Protein AF-A0A6C0Q3Y5-F1 (afdb_monomer_lite)

Radius of gyration: 13.02 Å; chains: 1; bounding box: 35×22×33 Å

Sequence (95 aa):
MVHAHSVFSHSPLPVIDECLAHVGRVLAPGGWFDFTFDRTEGKEHQVLREDFYYRTETLISLAGQHGLTARFMPDWEELPHGQSKIRVTHGGSGL

Secondary structure (DSSP, 8-state):
-EEESSTGGGS-HHHHHHHHHHHTTTPPTT-EEEEEEEE-SSS-EEETTTEEEE-HHHHHHHHHHTTEEEEE-HHHHTSTTSSEEEEEEE-----

Foldseek 3Di:
DAEAECVAQFDDPVVLLVCLLPVQVVADVVGKYKYWHAEDPDDWDADPNGGTYDHPVVSQVSSVVNQKGKDWDVVVVVDPPNTTMMMIDHHPPDD

Structure (mmCIF, N/CA/C/O backbone):
data_AF-A0A6C0Q3Y5-F1
#
_entry.id   AF-A0A6C0Q3Y5-F1
#
loop_
_atom_site.group_PDB
_atom_site.id
_atom_site.type_symbol
_atom_site.label_atom_id
_atom_site.label_alt_id
_atom_site.label_comp_id
_atom_site.label_asym_id
_atom_site.label_entity_id
_atom_site.label_seq_id
_atom_site.pdbx_PDB_ins_code
_atom_site.Cartn_x
_atom_site.Cartn_y
_atom_site.Cartn_z
_atom_site.occupancy
_atom_site.B_iso_or_equiv
_atom_site.auth_seq_id
_atom_site.auth_comp_id
_atom_site.auth_asym_id
_atom_site.auth_atom_id
_atom_site.pdbx_PDB_model_num
ATOM 1 N N . MET A 1 1 ? -3.001 -7.786 14.833 1.00 73.31 1 MET A N 1
ATOM 2 C CA . MET A 1 1 ? -2.063 -7.239 13.835 1.00 73.31 1 MET A CA 1
ATOM 3 C C . MET A 1 1 ? -2.040 -8.191 12.657 1.00 73.31 1 MET A C 1
ATOM 5 O O . MET A 1 1 ? -1.866 -9.382 12.887 1.00 73.31 1 MET A O 1
ATOM 9 N N . VAL A 1 2 ? -2.280 -7.687 11.446 1.00 79.06 2 VAL A N 1
ATOM 10 C CA . VAL A 1 2 ? -2.208 -8.470 10.199 1.00 79.06 2 VAL A CA 1
ATOM 11 C C . VAL A 1 2 ? -1.068 -7.909 9.353 1.00 79.06 2 VAL A C 1
ATOM 13 O O . VAL A 1 2 ? -0.909 -6.689 9.274 1.00 79.06 2 VAL A O 1
ATOM 16 N N . HIS A 1 3 ? -0.276 -8.789 8.743 1.00 88.12 3 HIS A N 1
ATOM 17 C CA . HIS A 1 3 ? 0.869 -8.410 7.923 1.00 88.12 3 HIS A CA 1
ATOM 18 C C . HIS A 1 3 ? 0.845 -9.107 6.570 1.00 88.12 3 HIS A C 1
ATOM 20 O O . HIS A 1 3 ? 0.775 -10.332 6.513 1.00 88.12 3 HIS A O 1
ATOM 26 N N . ALA A 1 4 ? 0.977 -8.321 5.505 1.00 87.88 4 ALA A N 1
ATOM 27 C CA . ALA A 1 4 ? 1.267 -8.809 4.163 1.00 87.88 4 ALA A CA 1
ATOM 28 C C . ALA A 1 4 ? 2.665 -8.326 3.750 1.00 87.88 4 ALA A C 1
ATOM 30 O O . ALA A 1 4 ? 2.838 -7.212 3.260 1.00 87.88 4 ALA A O 1
ATOM 31 N N . HIS A 1 5 ? 3.681 -9.149 4.008 1.00 91.81 5 HIS A N 1
ATOM 32 C CA . HIS A 1 5 ? 5.065 -8.846 3.640 1.00 91.81 5 HIS A CA 1
ATOM 33 C C . HIS A 1 5 ? 5.350 -9.363 2.227 1.00 91.81 5 HIS A C 1
ATOM 35 O O . HIS A 1 5 ? 5.116 -10.538 1.951 1.00 91.81 5 HIS A O 1
ATOM 41 N N . SER A 1 6 ? 5.794 -8.474 1.340 1.00 90.44 6 SER A N 1
ATOM 42 C CA . SER A 1 6 ? 6.130 -8.698 -0.079 1.00 90.44 6 SER A CA 1
ATOM 43 C C . SER A 1 6 ? 4.989 -9.183 -0.979 1.00 90.44 6 SER A C 1
ATOM 45 O O . SER A 1 6 ? 5.145 -9.216 -2.192 1.00 90.44 6 SER A O 1
ATOM 47 N N . VAL A 1 7 ? 3.811 -9.492 -0.431 1.00 94.50 7 VAL A N 1
ATOM 48 C CA . VAL A 1 7 ? 2.652 -9.946 -1.216 1.00 94.50 7 VAL A CA 1
ATOM 49 C C . VAL A 1 7 ? 2.211 -8.887 -2.230 1.00 94.50 7 VAL A C 1
ATOM 51 O O . VAL A 1 7 ? 1.944 -9.216 -3.383 1.00 94.50 7 VAL A O 1
ATOM 54 N N . PHE A 1 8 ? 2.141 -7.612 -1.832 1.00 96.94 8 PHE A N 1
ATOM 55 C CA . PHE A 1 8 ? 1.615 -6.555 -2.706 1.00 96.94 8 PHE A CA 1
ATOM 56 C C . PHE A 1 8 ? 2.629 -6.035 -3.725 1.00 96.94 8 PHE A C 1
ATOM 58 O O . PHE A 1 8 ? 2.214 -5.501 -4.746 1.00 96.94 8 PHE A O 1
ATOM 65 N N . SER A 1 9 ? 3.924 -6.287 -3.524 1.00 95.88 9 SER A N 1
ATOM 66 C CA . SER A 1 9 ? 4.926 -6.123 -4.586 1.00 95.88 9 SER A CA 1
ATOM 67 C C . SER A 1 9 ? 4.722 -7.108 -5.737 1.00 95.88 9 SER A C 1
ATOM 69 O O . SER A 1 9 ? 5.162 -6.832 -6.843 1.00 95.88 9 SER A O 1
ATOM 71 N N . HIS A 1 10 ? 3.999 -8.211 -5.509 1.00 96.88 10 HIS A N 1
ATOM 72 C CA . HIS A 1 10 ? 3.683 -9.215 -6.528 1.00 96.88 10 HIS A CA 1
ATOM 73 C C . HIS A 1 10 ? 2.188 -9.322 -6.851 1.00 96.88 10 HIS A C 1
ATOM 75 O O . HIS A 1 10 ? 1.731 -10.310 -7.428 1.00 96.88 10 HIS A O 1
ATOM 81 N N . SER A 1 11 ? 1.398 -8.320 -6.460 1.00 97.25 11 S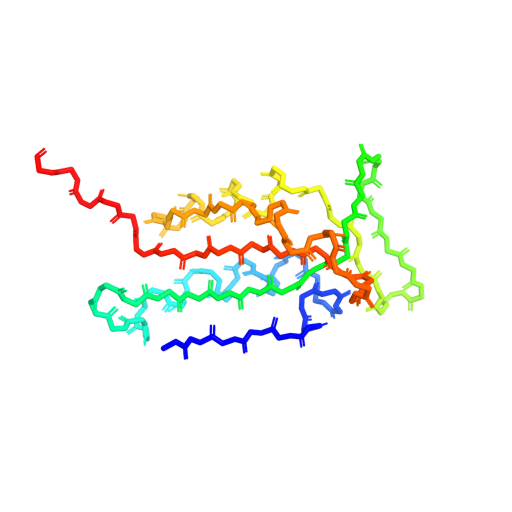ER A N 1
ATOM 82 C CA . SER A 1 11 ? -0.046 -8.308 -6.694 1.00 97.25 11 SER A CA 1
ATOM 83 C C . SER A 1 11 ? -0.429 -7.154 -7.615 1.00 97.25 11 SER A C 1
ATOM 85 O O . SER A 1 11 ? -0.060 -6.017 -7.328 1.00 97.25 11 SER A O 1
ATOM 87 N N . PRO A 1 12 ? -1.218 -7.391 -8.677 1.00 96.75 12 PRO A N 1
ATOM 88 C CA . PRO A 1 12 ? -1.748 -6.304 -9.483 1.00 96.75 12 PRO A CA 1
ATOM 89 C C . PRO A 1 12 ? -2.801 -5.508 -8.697 1.00 96.75 12 PRO A C 1
ATOM 91 O O . PRO A 1 12 ? -3.451 -6.025 -7.784 1.00 96.75 12 PRO A O 1
ATOM 94 N N . LEU A 1 13 ? -3.037 -4.261 -9.115 1.00 96.44 13 LEU A N 1
ATOM 95 C CA . LEU A 1 13 ? -3.912 -3.316 -8.412 1.00 96.44 13 LEU A CA 1
ATOM 96 C C . LEU A 1 13 ? -5.319 -3.870 -8.097 1.00 96.44 13 LEU A C 1
ATOM 98 O O . LEU A 1 13 ? -5.764 -3.663 -6.974 1.00 96.44 13 LEU A O 1
ATOM 102 N N . PRO A 1 14 ? -6.003 -4.621 -8.992 1.00 97.38 14 PRO A N 1
ATOM 103 C CA . PRO A 1 14 ? -7.316 -5.195 -8.679 1.00 97.38 14 PRO A CA 1
ATOM 104 C C . PRO A 1 14 ? -7.312 -6.195 -7.512 1.00 97.38 14 PRO A C 1
ATOM 106 O O . PRO A 1 14 ? -8.295 -6.294 -6.790 1.00 97.38 14 PRO A O 1
ATOM 109 N N . VAL A 1 15 ? -6.209 -6.921 -7.300 1.00 97.75 15 VAL A N 1
ATOM 110 C CA . VAL A 1 15 ? -6.076 -7.861 -6.171 1.00 97.75 15 VAL A CA 1
ATOM 111 C C . VAL A 1 15 ? -5.861 -7.097 -4.864 1.00 97.75 15 VAL A C 1
ATOM 113 O O . VAL A 1 15 ? -6.431 -7.447 -3.831 1.00 97.75 15 VAL A O 1
ATOM 116 N N . ILE A 1 16 ? -5.062 -6.026 -4.910 1.00 98.31 16 ILE A N 1
ATOM 117 C CA . ILE A 1 16 ? -4.870 -5.128 -3.764 1.00 98.31 16 ILE A CA 1
ATOM 118 C C . ILE A 1 16 ? -6.206 -4.468 -3.394 1.00 98.31 16 ILE A C 1
ATOM 120 O O . ILE A 1 16 ? -6.562 -4.425 -2.218 1.00 98.31 16 ILE A O 1
ATOM 124 N N . ASP A 1 17 ? -6.959 -4.009 -4.394 1.00 98.50 17 ASP A N 1
ATOM 125 C CA . ASP A 1 17 ? -8.282 -3.402 -4.237 1.00 98.50 17 ASP A CA 1
ATOM 126 C C . ASP A 1 17 ? -9.270 -4.346 -3.539 1.00 98.50 17 ASP A C 1
ATOM 128 O O . ASP A 1 17 ? -9.836 -3.999 -2.502 1.00 98.50 17 ASP A O 1
ATOM 132 N N . GLU A 1 18 ? -9.402 -5.583 -4.031 1.00 98.38 18 GLU A N 1
ATOM 133 C CA . GLU A 1 18 ? -10.257 -6.608 -3.422 1.00 98.38 18 GLU A CA 1
ATOM 134 C C . GLU A 1 18 ? -9.849 -6.909 -1.970 1.00 98.38 18 GLU A C 1
ATOM 136 O O . GLU A 1 18 ? -10.698 -7.052 -1.084 1.00 98.38 18 GLU A O 1
ATOM 141 N N . CYS A 1 19 ? -8.544 -6.962 -1.690 1.00 98.06 19 CYS A N 1
ATOM 142 C CA . CYS A 1 19 ? -8.055 -7.154 -0.330 1.00 98.06 19 CYS A CA 1
ATOM 143 C C . CYS A 1 19 ? -8.468 -5.990 0.587 1.00 98.06 19 CYS A C 1
ATOM 145 O O . CYS A 1 19 ? -9.008 -6.218 1.675 1.00 98.06 19 CYS A O 1
ATOM 147 N N . LEU A 1 20 ? -8.263 -4.744 0.150 1.00 98.00 20 LEU A N 1
ATOM 148 C CA . LEU A 1 20 ? -8.618 -3.548 0.918 1.00 98.00 20 LEU A CA 1
ATOM 149 C C . LEU A 1 20 ? -10.135 -3.428 1.122 1.00 98.00 20 LEU A C 1
ATOM 151 O O . LEU A 1 20 ? -10.565 -3.096 2.226 1.00 98.00 20 LEU A O 1
ATOM 155 N N . ALA A 1 21 ? -10.949 -3.827 0.143 1.00 97.62 21 ALA A N 1
ATOM 156 C CA . ALA A 1 21 ? -12.408 -3.902 0.267 1.00 97.62 21 ALA A CA 1
ATOM 157 C C . ALA A 1 21 ? -12.884 -4.852 1.384 1.00 97.62 21 ALA A C 1
ATOM 159 O O . ALA A 1 21 ? -14.052 -4.848 1.789 1.00 97.62 21 ALA A O 1
ATOM 160 N N . HIS A 1 22 ? -12.007 -5.729 1.875 1.00 97.00 22 HIS A N 1
ATOM 161 C CA . HIS A 1 22 ? -12.381 -6.835 2.746 1.00 97.00 22 HIS A CA 1
ATOM 162 C C . HIS A 1 22 ? -11.626 -6.888 4.070 1.00 97.00 22 HIS A C 1
ATOM 164 O O . HIS A 1 22 ? -12.187 -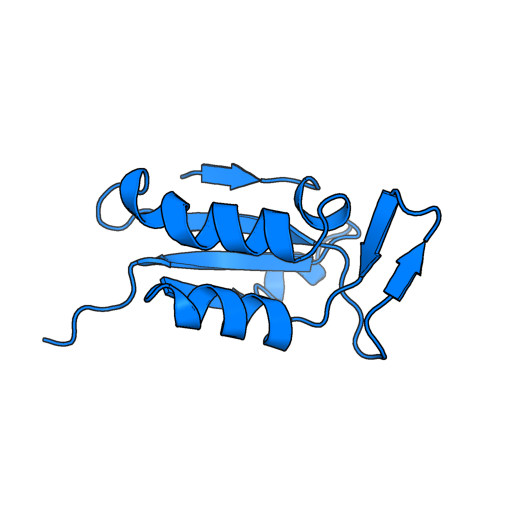7.380 5.053 1.00 97.00 22 HIS A O 1
ATOM 170 N N . VAL A 1 23 ? -10.413 -6.339 4.139 1.00 96.06 23 VAL A N 1
ATOM 171 C CA . VAL A 1 23 ? -9.551 -6.428 5.325 1.00 96.06 23 VAL A CA 1
ATOM 172 C C . VAL A 1 23 ? -10.184 -5.804 6.572 1.00 96.06 23 VAL A C 1
ATOM 174 O O . VAL A 1 23 ? -10.016 -6.322 7.675 1.00 96.06 23 VAL A O 1
ATOM 177 N N . GLY A 1 24 ? -11.003 -4.759 6.415 1.00 93.38 24 GLY A N 1
ATOM 178 C CA . GLY A 1 24 ? -11.700 -4.117 7.534 1.00 93.38 24 GLY A CA 1
ATOM 179 C C . GLY A 1 24 ? -12.584 -5.071 8.351 1.00 93.38 24 GLY A C 1
ATOM 180 O O . GLY A 1 24 ? -12.738 -4.871 9.554 1.00 93.38 24 GLY A O 1
ATOM 181 N N . ARG A 1 25 ? -13.102 -6.146 7.735 1.00 94.62 25 ARG A N 1
ATOM 182 C CA . ARG A 1 25 ? -13.948 -7.160 8.395 1.00 94.62 25 ARG A CA 1
ATOM 183 C C . ARG A 1 25 ? -13.179 -8.058 9.363 1.00 94.62 25 ARG A C 1
ATOM 185 O O . ARG A 1 25 ? -13.782 -8.620 10.271 1.00 94.62 25 ARG A O 1
ATOM 192 N N . VAL A 1 26 ? -11.874 -8.224 9.147 1.00 93.44 26 VAL A N 1
ATOM 193 C CA . VAL A 1 26 ? -11.014 -9.108 9.955 1.00 93.44 26 VAL A CA 1
ATOM 194 C C . VAL A 1 26 ? -10.113 -8.336 10.919 1.00 93.44 26 VAL A C 1
ATOM 196 O O . VAL A 1 26 ? -9.464 -8.935 11.776 1.00 93.44 26 VAL A O 1
ATOM 199 N N . LEU A 1 27 ? -10.068 -7.006 10.809 1.00 93.81 27 LEU A N 1
ATOM 200 C CA . LEU A 1 27 ? -9.377 -6.163 11.772 1.00 93.81 27 LEU A CA 1
ATOM 201 C C . LEU A 1 27 ? -10.175 -6.085 13.078 1.00 93.81 27 LEU A C 1
ATOM 203 O O . LEU A 1 27 ? -11.332 -5.670 13.099 1.00 93.81 27 LEU A O 1
ATOM 207 N N . ALA A 1 28 ? -9.528 -6.444 14.187 1.00 92.75 28 ALA A N 1
ATOM 208 C CA . ALA A 1 28 ? -10.050 -6.176 15.524 1.00 92.75 28 ALA A CA 1
ATOM 209 C C . ALA A 1 28 ? -10.180 -4.655 15.769 1.00 92.75 28 ALA A C 1
ATOM 211 O O . ALA A 1 28 ? -9.438 -3.884 15.152 1.00 92.75 28 ALA A O 1
ATOM 212 N N . PRO A 1 29 ? -11.051 -4.205 16.693 1.00 91.81 29 PRO A N 1
ATOM 213 C CA . PRO A 1 29 ? -11.102 -2.803 17.109 1.00 91.81 29 PRO A CA 1
ATOM 214 C C . PRO A 1 29 ? -9.724 -2.287 17.549 1.00 91.81 29 PRO A C 1
ATOM 216 O O . PRO A 1 29 ? -9.039 -2.935 18.339 1.00 91.81 29 PRO A O 1
ATOM 219 N N . GLY A 1 30 ? -9.297 -1.143 17.006 1.00 91.00 30 GLY A N 1
ATOM 220 C CA . GLY A 1 30 ? -7.957 -0.580 17.242 1.00 91.00 30 GLY A CA 1
ATOM 221 C C . GLY A 1 30 ? -6.808 -1.353 16.576 1.00 91.00 30 GLY A C 1
ATOM 222 O O . GLY A 1 30 ? -5.641 -1.000 16.741 1.00 91.00 30 GLY A O 1
ATOM 223 N N . GLY A 1 31 ? -7.118 -2.409 15.823 1.00 95.00 31 GLY A N 1
ATOM 224 C CA . GLY A 1 31 ? -6.157 -3.168 15.041 1.00 95.00 31 GLY A CA 1
ATOM 225 C C . GLY A 1 31 ? -5.710 -2.425 13.784 1.00 95.00 31 GLY A C 1
ATOM 226 O O . GLY A 1 31 ? -6.364 -1.505 13.296 1.00 95.00 31 GLY A O 1
ATOM 227 N N . TRP A 1 32 ? -4.585 -2.873 13.235 1.00 97.19 32 TRP A N 1
ATOM 228 C CA . TRP A 1 32 ? -4.047 -2.379 11.975 1.00 97.19 32 TRP A CA 1
ATOM 229 C C . TRP A 1 32 ? -3.602 -3.527 11.068 1.00 97.19 32 TRP A C 1
ATOM 231 O O . TRP A 1 32 ? -3.284 -4.637 11.527 1.00 97.19 32 TRP A O 1
ATOM 241 N N . PHE A 1 33 ? -3.571 -3.215 9.778 1.00 97.88 33 PHE A N 1
ATOM 242 C CA . PHE A 1 33 ? -3.034 -4.026 8.701 1.00 97.88 33 PHE A CA 1
ATOM 243 C C . PHE A 1 33 ? -1.831 -3.300 8.103 1.00 97.88 33 PHE A C 1
ATOM 245 O O . PHE A 1 33 ? -1.985 -2.198 7.585 1.00 97.88 33 PHE A O 1
ATOM 252 N N . ASP A 1 34 ? -0.644 -3.899 8.178 1.00 97.81 34 ASP A N 1
ATOM 253 C CA . ASP A 1 34 ? 0.517 -3.377 7.451 1.00 97.81 34 ASP A CA 1
ATOM 254 C C . ASP A 1 34 ? 0.774 -4.229 6.217 1.00 97.81 34 ASP A C 1
ATOM 256 O O . ASP A 1 34 ? 0.764 -5.463 6.293 1.00 97.81 34 ASP A O 1
ATOM 260 N N . PHE A 1 35 ? 1.123 -3.574 5.119 1.00 98.25 35 PHE A N 1
ATOM 261 C CA . PHE A 1 35 ? 1.664 -4.248 3.949 1.00 98.25 35 PHE A CA 1
ATOM 262 C C . PHE A 1 35 ? 2.914 -3.537 3.443 1.00 98.25 35 PHE A C 1
ATOM 264 O O . PHE A 1 35 ? 3.051 -2.315 3.583 1.00 98.25 35 PHE A O 1
ATOM 271 N N . THR A 1 36 ? 3.837 -4.317 2.880 1.00 98.06 36 THR A N 1
ATOM 272 C CA . THR A 1 36 ? 4.962 -3.772 2.116 1.00 98.06 36 THR A CA 1
ATOM 273 C C . THR A 1 36 ? 4.663 -3.798 0.625 1.00 98.06 36 THR A C 1
ATOM 275 O O . THR A 1 36 ? 3.852 -4.600 0.158 1.00 98.06 36 THR A O 1
ATOM 278 N N . PHE A 1 37 ? 5.284 -2.881 -0.104 1.00 98.19 37 PHE A N 1
ATOM 279 C CA . PHE A 1 37 ? 5.138 -2.736 -1.546 1.00 98.19 37 PHE A CA 1
ATOM 280 C C . PHE A 1 37 ? 6.427 -2.163 -2.137 1.00 98.19 37 PHE A C 1
ATOM 282 O O . PHE A 1 37 ? 7.192 -1.486 -1.437 1.00 98.19 37 PHE A O 1
ATOM 289 N N . ASP A 1 38 ? 6.642 -2.396 -3.427 1.00 97.50 38 ASP A N 1
ATOM 290 C CA . ASP A 1 38 ? 7.737 -1.768 -4.150 1.00 97.50 38 ASP A CA 1
ATOM 291 C C . ASP A 1 38 ? 7.280 -0.376 -4.584 1.00 97.50 38 ASP A C 1
ATOM 293 O O . ASP A 1 38 ? 6.288 -0.201 -5.300 1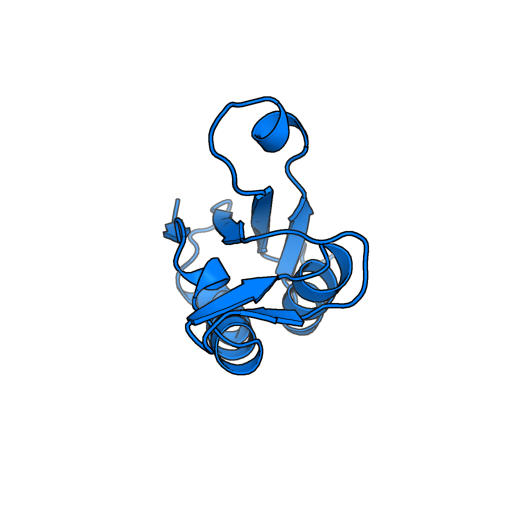.00 97.50 38 ASP A O 1
ATOM 297 N N . ARG A 1 39 ? 7.972 0.648 -4.086 1.00 97.56 39 ARG A N 1
ATOM 298 C CA . ARG A 1 39 ? 7.602 2.041 -4.325 1.00 97.56 39 ARG A CA 1
ATOM 299 C C . ARG A 1 39 ? 8.305 2.589 -5.553 1.00 97.56 39 ARG A C 1
ATOM 301 O O . ARG A 1 39 ? 9.480 2.331 -5.802 1.00 97.56 39 ARG A O 1
ATOM 308 N N . THR A 1 40 ? 7.593 3.435 -6.281 1.00 97.50 40 THR A N 1
ATOM 309 C CA . THR A 1 40 ? 8.187 4.351 -7.250 1.00 97.50 40 THR A CA 1
ATOM 310 C C . THR A 1 40 ? 7.661 5.762 -7.030 1.00 97.50 40 THR A C 1
ATOM 312 O O . THR A 1 40 ? 6.504 5.959 -6.671 1.00 97.50 40 THR A O 1
ATOM 315 N N . GLU A 1 41 ? 8.516 6.756 -7.254 1.00 96.62 41 GLU A N 1
ATOM 316 C CA . GLU A 1 41 ? 8.114 8.169 -7.334 1.00 96.62 41 GLU A CA 1
ATOM 317 C C . GLU A 1 41 ? 7.783 8.587 -8.775 1.00 96.62 41 GLU A C 1
ATOM 319 O O . GLU A 1 41 ? 7.242 9.665 -9.015 1.00 96.62 41 GLU A O 1
ATOM 324 N N . GLY A 1 42 ? 8.108 7.726 -9.744 1.00 96.69 42 GLY A N 1
ATOM 325 C CA . GLY A 1 42 ? 7.848 7.935 -11.160 1.00 96.69 42 GLY A CA 1
ATOM 326 C C . GLY A 1 42 ? 6.524 7.326 -11.615 1.00 96.69 42 GLY A C 1
ATOM 327 O O . GLY A 1 42 ? 5.560 7.185 -10.862 1.00 96.69 42 GLY A O 1
ATOM 328 N N . LYS A 1 43 ? 6.473 6.957 -12.898 1.00 97.69 43 LYS A N 1
ATOM 329 C CA . LYS A 1 43 ? 5.327 6.242 -13.459 1.00 97.69 43 LYS A CA 1
ATOM 330 C C . LYS A 1 43 ? 5.268 4.826 -12.881 1.00 97.69 43 LYS A C 1
ATOM 332 O O . LYS A 1 43 ? 6.261 4.100 -12.912 1.00 97.69 43 LYS A O 1
ATOM 337 N N . GLU A 1 44 ? 4.086 4.432 -12.426 1.00 98.12 44 GLU A N 1
ATOM 338 C CA . GLU A 1 44 ? 3.807 3.058 -12.006 1.00 98.12 44 GLU A CA 1
ATOM 339 C C . GLU A 1 44 ? 4.059 2.087 -13.159 1.00 98.12 44 GLU A C 1
ATOM 341 O O . GLU A 1 44 ? 3.729 2.361 -14.320 1.00 98.12 44 GLU A O 1
ATOM 346 N N . HIS A 1 45 ? 4.695 0.967 -12.845 1.00 97.38 45 HIS A N 1
ATOM 347 C CA . HIS A 1 45 ? 5.148 0.005 -13.838 1.00 97.38 45 HIS A CA 1
ATOM 348 C C . HIS A 1 45 ? 5.216 -1.395 -13.241 1.00 97.38 45 HIS A C 1
ATOM 350 O O . HIS A 1 45 ? 5.082 -1.586 -12.035 1.00 97.38 45 HIS A O 1
ATOM 356 N N . GLN A 1 46 ? 5.420 -2.374 -14.116 1.00 96.31 46 GLN A N 1
ATOM 357 C CA . GLN A 1 46 ? 5.630 -3.759 -13.730 1.00 96.31 46 GLN A CA 1
ATOM 358 C C . GLN A 1 46 ? 6.859 -4.320 -14.444 1.00 96.31 46 GLN A C 1
ATOM 360 O O . GLN A 1 46 ? 7.139 -3.945 -15.589 1.00 96.31 46 GLN A O 1
ATOM 365 N N . VAL A 1 47 ? 7.552 -5.248 -13.795 1.00 95.06 47 VAL A N 1
ATOM 366 C CA . VAL A 1 47 ? 8.709 -5.966 -14.335 1.00 95.06 47 VAL A CA 1
ATOM 367 C C . VAL A 1 47 ? 8.363 -7.453 -14.357 1.00 95.06 47 VAL A C 1
ATOM 369 O O . VAL A 1 47 ? 7.742 -7.977 -13.438 1.00 95.06 47 VAL A O 1
ATOM 372 N N . LEU A 1 48 ? 8.657 -8.123 -15.476 1.00 90.69 48 LEU A N 1
ATOM 373 C CA . LEU A 1 48 ? 8.423 -9.563 -15.684 1.00 90.69 48 LEU A CA 1
ATOM 374 C C . LEU A 1 48 ? 6.983 -10.065 -15.441 1.00 90.69 48 LEU A C 1
ATOM 376 O O . LEU A 1 48 ? 6.754 -11.265 -15.475 1.00 90.69 48 LEU A O 1
ATOM 380 N N . ARG A 1 49 ? 5.998 -9.160 -15.310 1.00 84.00 49 ARG A N 1
ATOM 381 C CA . ARG A 1 49 ? 4.603 -9.454 -14.904 1.00 84.00 49 ARG A CA 1
ATOM 382 C C . ARG A 1 49 ? 4.474 -10.026 -13.487 1.00 84.00 49 ARG A C 1
ATOM 384 O O . ARG A 1 49 ? 3.401 -10.512 -13.140 1.00 84.00 49 ARG A O 1
ATOM 391 N N . GLU A 1 50 ? 5.542 -9.957 -12.707 1.00 87.44 50 GLU A N 1
ATOM 392 C CA . GLU A 1 50 ? 5.631 -10.539 -11.370 1.00 87.44 50 GLU A CA 1
ATOM 393 C C . GLU A 1 50 ? 5.918 -9.467 -10.321 1.00 87.44 50 GLU A C 1
ATOM 395 O O . GLU A 1 50 ? 5.407 -9.588 -9.218 1.00 87.44 50 GLU A O 1
ATOM 400 N N . ASP A 1 51 ? 6.635 -8.395 -10.673 1.00 94.88 51 ASP A N 1
ATOM 401 C CA . ASP A 1 51 ? 6.940 -7.283 -9.766 1.00 94.88 51 ASP A CA 1
ATOM 402 C C . ASP A 1 51 ? 6.159 -6.033 -10.167 1.00 94.88 51 ASP A C 1
ATOM 404 O O . ASP A 1 51 ? 6.165 -5.637 -11.338 1.00 94.88 51 ASP A O 1
ATOM 408 N N . PHE A 1 52 ? 5.510 -5.389 -9.202 1.00 98.06 52 PHE A N 1
ATOM 409 C CA . PHE A 1 52 ? 4.670 -4.212 -9.393 1.00 98.06 52 PHE A CA 1
ATOM 410 C C . PHE A 1 52 ? 5.166 -3.049 -8.539 1.00 98.06 52 PHE A C 1
ATOM 412 O O . PHE A 1 52 ? 5.273 -3.155 -7.320 1.00 98.06 52 PHE A O 1
ATOM 419 N N . TYR A 1 53 ? 5.394 -1.909 -9.192 1.00 98.19 53 TYR A N 1
ATOM 420 C CA . TYR A 1 53 ? 5.887 -0.690 -8.563 1.00 98.19 53 TYR A CA 1
ATOM 421 C C . TYR A 1 53 ? 4.789 0.366 -8.532 1.00 98.19 53 TYR A C 1
ATOM 423 O O . TYR A 1 53 ? 4.334 0.838 -9.582 1.00 98.19 53 TYR A O 1
ATOM 431 N N . TYR A 1 54 ? 4.401 0.771 -7.325 1.00 98.44 54 TYR A N 1
ATOM 432 C CA . TYR A 1 54 ? 3.297 1.699 -7.093 1.00 98.44 54 TYR A CA 1
ATOM 433 C C . TYR A 1 54 ? 3.762 3.022 -6.507 1.00 98.44 54 TYR A C 1
ATOM 435 O O . TYR A 1 54 ? 4.734 3.095 -5.749 1.00 98.44 54 TYR A O 1
ATOM 443 N N . ARG A 1 55 ? 3.012 4.082 -6.808 1.00 98.56 55 ARG A N 1
ATOM 444 C CA . ARG A 1 55 ? 3.109 5.322 -6.047 1.00 98.56 55 ARG A CA 1
ATOM 445 C C . ARG A 1 55 ? 2.356 5.158 -4.736 1.00 98.56 55 ARG A C 1
ATOM 447 O O . ARG A 1 55 ? 1.267 4.582 -4.691 1.00 98.56 55 ARG A O 1
ATOM 454 N N . THR A 1 56 ? 2.912 5.719 -3.671 1.00 98.50 56 THR A N 1
ATOM 455 C CA . THR A 1 56 ? 2.311 5.678 -2.335 1.00 98.50 56 THR A CA 1
ATOM 456 C C . THR A 1 56 ? 0.883 6.231 -2.341 1.00 98.50 56 THR A C 1
ATOM 458 O O . THR A 1 56 ? -0.018 5.651 -1.736 1.00 98.50 56 THR A O 1
ATOM 461 N N . GLU A 1 57 ? 0.657 7.333 -3.056 1.00 98.50 57 GLU A N 1
ATOM 462 C CA . GLU A 1 57 ? -0.624 8.040 -3.105 1.00 98.50 57 GLU A CA 1
ATOM 463 C C . GLU A 1 57 ? -1.717 7.187 -3.747 1.00 98.50 57 GLU A C 1
ATOM 465 O O . GLU A 1 57 ? -2.873 7.265 -3.332 1.00 98.50 57 GLU A O 1
ATOM 470 N N . THR A 1 58 ? -1.360 6.352 -4.728 1.00 98.56 58 THR A N 1
ATOM 471 C CA . THR A 1 58 ? -2.298 5.438 -5.387 1.00 98.56 58 THR A CA 1
ATOM 472 C C . THR A 1 58 ? -2.861 4.449 -4.374 1.00 98.56 58 THR A C 1
ATOM 474 O O . THR A 1 58 ? -4.078 4.331 -4.238 1.00 98.56 58 THR A O 1
ATOM 477 N N . LEU A 1 59 ? -1.990 3.791 -3.605 1.00 98.62 59 LEU A N 1
ATOM 478 C CA . LEU A 1 59 ? -2.403 2.774 -2.636 1.00 98.62 59 LEU A CA 1
ATOM 479 C C . LEU A 1 59 ? -3.127 3.380 -1.425 1.00 98.62 59 LEU A C 1
ATOM 481 O O . LEU A 1 59 ? -4.083 2.790 -0.921 1.00 98.62 59 LEU A O 1
ATOM 485 N N . ILE A 1 60 ? -2.731 4.580 -0.984 1.00 98.56 60 ILE A N 1
ATOM 486 C CA . ILE A 1 60 ? -3.461 5.321 0.057 1.00 98.56 60 ILE A CA 1
ATOM 487 C C . ILE A 1 60 ? -4.865 5.701 -0.427 1.00 98.56 60 ILE A C 1
ATOM 489 O O . ILE A 1 60 ? -5.836 5.504 0.303 1.00 98.56 60 ILE A O 1
ATOM 493 N N . SER A 1 61 ? -4.987 6.218 -1.654 1.00 98.31 61 SER A N 1
ATOM 494 C CA . SER A 1 61 ? -6.285 6.608 -2.221 1.00 98.31 61 SER A CA 1
ATOM 495 C C . SER A 1 61 ? -7.210 5.403 -2.368 1.00 98.31 61 SER A C 1
ATOM 497 O O . SER A 1 61 ? -8.386 5.496 -2.023 1.00 98.31 61 SER A O 1
ATOM 499 N N . LEU A 1 62 ? -6.669 4.264 -2.811 1.00 98.19 62 LEU A N 1
ATOM 500 C CA . LEU A 1 62 ? -7.401 3.006 -2.945 1.00 98.19 62 LEU A CA 1
ATOM 501 C C . LEU A 1 62 ? -7.955 2.526 -1.596 1.00 98.19 62 LEU A C 1
ATOM 503 O O . LEU A 1 62 ? -9.131 2.203 -1.485 1.00 98.19 62 LEU A O 1
ATOM 507 N N . ALA A 1 63 ? -7.147 2.563 -0.531 1.00 98.19 63 ALA A N 1
ATOM 508 C CA . ALA A 1 63 ? -7.626 2.246 0.816 1.00 98.19 63 ALA A CA 1
ATOM 509 C C . ALA A 1 63 ? -8.738 3.210 1.274 1.00 98.19 63 ALA A C 1
ATOM 511 O O . ALA A 1 63 ? -9.737 2.779 1.852 1.00 98.19 63 ALA A O 1
ATOM 512 N N . GLY A 1 64 ? -8.596 4.504 0.969 1.00 97.81 64 GLY A N 1
ATOM 513 C CA . GLY A 1 64 ? -9.603 5.522 1.268 1.00 97.81 64 GLY A CA 1
ATOM 514 C C . GLY A 1 64 ? -10.958 5.268 0.598 1.00 97.81 64 GLY A C 1
ATOM 515 O O . GLY A 1 64 ? -11.993 5.515 1.215 1.00 97.81 64 GLY A O 1
ATOM 516 N N . GLN A 1 65 ? -10.975 4.710 -0.618 1.00 97.69 65 GLN A N 1
ATOM 517 C CA . GLN A 1 65 ? -12.212 4.333 -1.321 1.00 97.69 65 GLN A CA 1
ATOM 518 C C . GLN A 1 65 ? -13.024 3.266 -0.570 1.00 97.69 65 GLN A C 1
ATOM 520 O O . GLN A 1 65 ? -14.246 3.229 -0.700 1.00 97.69 65 GLN A O 1
ATOM 525 N N . HIS A 1 66 ? -12.369 2.467 0.278 1.00 97.19 66 HIS A N 1
ATOM 526 C CA . HIS A 1 66 ? -12.999 1.441 1.118 1.00 97.19 66 HIS A CA 1
ATOM 527 C C . HIS A 1 66 ? -13.280 1.908 2.551 1.00 97.19 66 HIS A C 1
ATOM 529 O O . HIS A 1 66 ? -13.531 1.092 3.437 1.00 97.19 66 HIS A O 1
ATOM 535 N N . GLY A 1 67 ? -13.223 3.219 2.808 1.00 95.88 67 GLY A N 1
ATOM 536 C CA . GLY A 1 67 ? -13.461 3.782 4.139 1.00 95.88 67 GLY A CA 1
ATOM 537 C C . GLY A 1 67 ? -12.366 3.437 5.151 1.00 95.88 67 GLY A C 1
ATOM 538 O O . GLY A 1 67 ? -12.615 3.444 6.357 1.00 95.88 67 GLY A O 1
ATOM 539 N N . LEU A 1 68 ? -11.161 3.110 4.681 1.00 97.25 68 LEU A N 1
ATOM 540 C CA . LEU A 1 68 ? -9.997 2.853 5.523 1.00 97.25 68 LEU A CA 1
ATOM 541 C C . LEU A 1 68 ? -9.122 4.103 5.626 1.00 97.25 68 LEU A C 1
ATOM 543 O O . LEU A 1 68 ? -9.092 4.949 4.733 1.00 97.25 68 LEU A O 1
ATOM 547 N N . THR A 1 69 ? -8.358 4.206 6.710 1.00 98.00 69 THR A N 1
ATOM 548 C CA . THR A 1 69 ? -7.285 5.199 6.825 1.00 98.00 69 THR A CA 1
ATOM 549 C C . THR A 1 69 ? -5.959 4.513 6.552 1.00 98.00 69 THR A C 1
ATOM 551 O O . THR A 1 69 ? -5.629 3.531 7.211 1.00 98.00 69 THR A O 1
ATOM 554 N N . ALA A 1 70 ? -5.188 5.034 5.599 1.00 98.00 70 ALA A N 1
ATOM 555 C CA . ALA A 1 70 ? -3.876 4.514 5.239 1.00 98.00 70 ALA A CA 1
ATOM 556 C C . ALA A 1 70 ? -2.804 5.593 5.402 1.00 98.00 70 ALA A C 1
ATOM 558 O O . ALA A 1 70 ? -3.006 6.7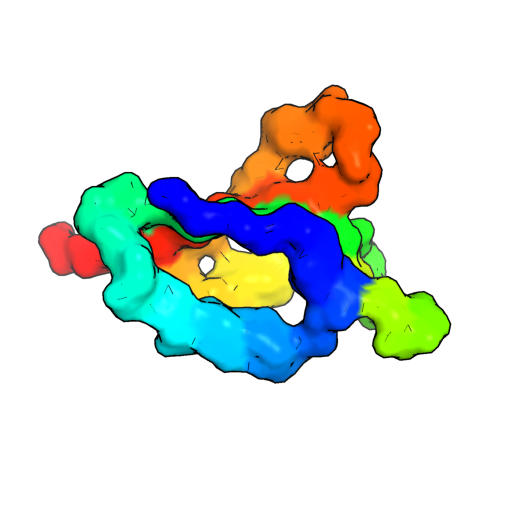44 5.015 1.00 98.00 70 ALA A O 1
ATOM 559 N N . ARG A 1 71 ? -1.652 5.217 5.962 1.00 98.06 71 ARG A N 1
ATOM 560 C CA . ARG A 1 71 ? -0.488 6.096 6.099 1.00 98.06 71 ARG A CA 1
ATOM 561 C C . ARG A 1 71 ? 0.789 5.397 5.670 1.00 98.06 71 ARG A C 1
ATOM 563 O O . ARG A 1 71 ? 1.015 4.235 6.004 1.00 98.06 71 ARG A O 1
ATOM 570 N N . PHE A 1 72 ? 1.633 6.136 4.969 1.00 98.19 72 PHE A N 1
ATOM 571 C CA . PHE A 1 72 ? 3.000 5.730 4.684 1.00 98.19 72 PHE A CA 1
ATOM 572 C C . PHE A 1 72 ? 3.849 5.740 5.964 1.00 98.19 72 PHE A C 1
ATOM 574 O O . PHE A 1 72 ? 3.629 6.570 6.849 1.00 98.19 72 PHE A O 1
ATOM 581 N N . MET A 1 73 ? 4.788 4.802 6.068 1.00 97.44 73 MET A N 1
ATOM 582 C CA . MET A 1 73 ? 5.666 4.613 7.225 1.00 97.44 73 MET A CA 1
ATOM 583 C C . MET A 1 73 ? 7.110 4.987 6.840 1.00 97.44 73 MET A C 1
ATOM 585 O O . MET A 1 73 ? 7.870 4.099 6.456 1.00 97.44 73 MET A O 1
ATOM 589 N N . PRO A 1 74 ? 7.495 6.278 6.871 1.00 95.19 74 PRO A N 1
ATOM 590 C CA . PRO A 1 74 ? 8.814 6.723 6.404 1.00 95.19 74 PRO A CA 1
ATOM 591 C C . PRO A 1 74 ? 9.969 6.176 7.256 1.00 95.19 74 PRO A C 1
ATOM 593 O O . PRO A 1 74 ? 11.035 5.887 6.730 1.00 95.19 74 PRO A O 1
ATOM 596 N N . ASP A 1 75 ? 9.728 5.945 8.546 1.00 94.81 75 ASP A N 1
ATOM 597 C CA . ASP A 1 75 ? 10.664 5.305 9.476 1.00 94.81 75 ASP A CA 1
ATOM 598 C C . ASP A 1 75 ? 11.036 3.875 9.055 1.00 94.81 75 ASP A C 1
ATOM 600 O O . ASP A 1 75 ? 12.109 3.378 9.384 1.00 94.81 75 ASP A O 1
ATOM 604 N N . TRP A 1 76 ? 10.165 3.202 8.297 1.00 94.88 76 TRP A N 1
ATOM 605 C CA . TRP A 1 76 ? 10.452 1.877 7.756 1.00 94.88 76 TRP A CA 1
ATOM 606 C C . TRP A 1 76 ? 11.472 1.909 6.611 1.00 94.88 76 TRP A C 1
ATOM 608 O O . TRP A 1 76 ? 12.242 0.961 6.472 1.00 94.88 76 TRP A O 1
ATOM 618 N N . GLU A 1 77 ? 11.494 2.969 5.798 1.00 90.38 77 GLU A N 1
ATOM 619 C CA . GLU A 1 77 ? 12.441 3.089 4.677 1.00 90.38 77 GLU A CA 1
ATOM 620 C C . GLU A 1 77 ? 13.874 3.381 5.128 1.00 90.38 77 GLU A C 1
ATOM 622 O O . GLU A 1 77 ? 14.816 3.122 4.384 1.00 90.38 77 GLU A O 1
ATOM 627 N N . GLU A 1 78 ? 14.065 3.859 6.358 1.00 90.75 78 GLU A N 1
ATOM 628 C CA . GLU A 1 78 ? 15.398 4.043 6.942 1.00 90.75 78 GLU A CA 1
ATOM 629 C C . GLU A 1 78 ? 16.105 2.700 7.227 1.00 90.75 78 GLU A C 1
ATOM 631 O O . GLU A 1 78 ? 17.311 2.663 7.480 1.00 90.75 78 GLU A O 1
ATOM 636 N N . LEU A 1 79 ? 15.372 1.582 7.172 1.00 91.19 79 LEU A N 1
ATOM 637 C CA . LEU A 1 79 ? 15.876 0.233 7.417 1.00 91.19 79 LEU A CA 1
ATOM 638 C C . LEU A 1 79 ? 16.231 -0.491 6.099 1.00 91.19 79 LEU A C 1
ATOM 640 O O . LEU A 1 79 ? 15.585 -0.276 5.072 1.00 91.19 79 LEU A O 1
ATOM 644 N N . PRO A 1 80 ? 17.206 -1.425 6.095 1.00 90.19 80 PRO A N 1
ATOM 645 C CA . PRO A 1 80 ? 17.712 -2.075 4.879 1.00 90.19 80 PRO A CA 1
ATOM 646 C C . PRO A 1 80 ? 16.796 -3.207 4.362 1.00 90.19 80 PRO A C 1
ATOM 648 O O . PRO A 1 80 ? 17.263 -4.293 4.028 1.00 90.19 80 PRO A O 1
ATOM 651 N N . HIS A 1 81 ? 15.480 -2.985 4.328 1.00 84.00 81 HIS A N 1
ATOM 652 C CA . HIS A 1 81 ? 14.486 -3.984 3.914 1.00 84.00 81 HIS A CA 1
ATOM 653 C C . HIS A 1 81 ? 14.193 -3.982 2.408 1.00 84.00 81 HIS A C 1
ATOM 655 O O . HIS A 1 81 ? 13.652 -4.959 1.902 1.00 84.00 81 HIS A O 1
ATOM 661 N N . GLY A 1 82 ? 14.520 -2.899 1.693 1.00 88.81 82 GLY A N 1
ATOM 662 C CA . GLY A 1 82 ? 14.328 -2.792 0.240 1.00 88.81 82 GLY A CA 1
ATOM 663 C C . GLY A 1 82 ? 12.881 -2.580 -0.227 1.00 88.81 82 GLY A C 1
ATOM 664 O O . GLY A 1 82 ? 12.662 -2.440 -1.424 1.00 88.81 82 GLY A O 1
ATOM 665 N N . GLN A 1 83 ? 11.910 -2.518 0.692 1.00 95.56 83 GLN A N 1
ATOM 666 C 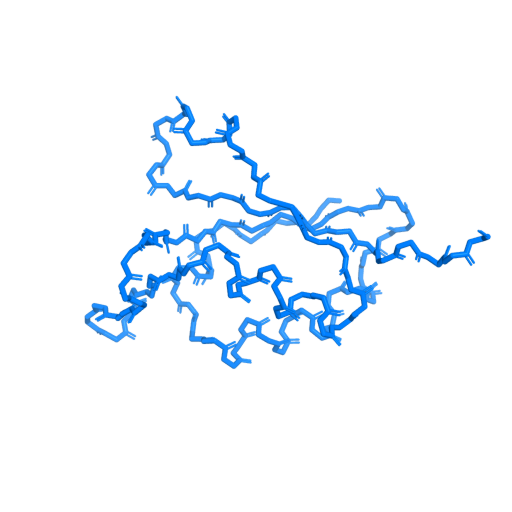CA . GLN A 1 83 ? 10.498 -2.257 0.395 1.00 95.56 83 GLN A CA 1
ATOM 667 C C . GLN A 1 83 ? 9.920 -1.191 1.319 1.00 95.56 83 GLN A C 1
ATOM 669 O O . GLN A 1 83 ? 10.252 -1.119 2.506 1.00 95.56 83 GLN A O 1
ATOM 674 N N . SER A 1 84 ? 8.980 -0.432 0.777 1.00 97.62 84 SER A N 1
ATOM 675 C CA . SER A 1 84 ? 8.218 0.596 1.476 1.00 97.62 84 SER A CA 1
ATOM 676 C C . SER A 1 84 ? 7.054 -0.026 2.244 1.00 97.62 84 SER A C 1
ATOM 678 O O . SER A 1 84 ? 6.625 -1.140 1.940 1.00 97.62 84 SER A O 1
ATOM 680 N N . LYS A 1 85 ? 6.509 0.680 3.242 1.00 98.12 85 LYS A N 1
ATOM 681 C CA . LYS A 1 85 ? 5.387 0.186 4.056 1.00 98.12 85 LYS A CA 1
ATOM 682 C C . LYS A 1 85 ? 4.252 1.196 4.161 1.00 98.12 85 LYS A C 1
ATOM 684 O O . LYS A 1 85 ? 4.477 2.384 4.394 1.00 98.12 85 LYS A O 1
ATOM 689 N N . ILE A 1 86 ? 3.026 0.688 4.073 1.00 98.44 86 ILE A N 1
ATOM 690 C CA . ILE A 1 86 ? 1.806 1.401 4.456 1.00 98.44 86 ILE A CA 1
ATOM 691 C C . ILE A 1 86 ? 1.162 0.680 5.641 1.00 98.44 86 ILE A C 1
ATOM 693 O O . ILE A 1 86 ? 1.095 -0.549 5.680 1.00 98.44 86 ILE A O 1
ATOM 697 N N . ARG A 1 87 ? 0.672 1.468 6.600 1.00 98.25 87 ARG A N 1
ATOM 698 C CA . ARG A 1 87 ? -0.208 1.022 7.680 1.00 98.25 87 ARG A CA 1
ATOM 699 C C . ARG A 1 87 ? -1.635 1.452 7.393 1.00 98.25 87 AR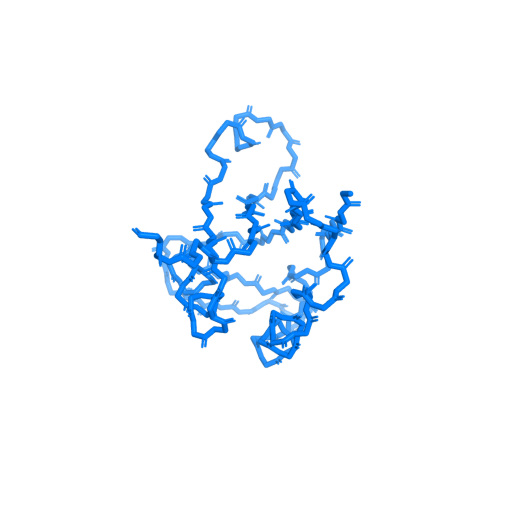G A C 1
ATOM 701 O O . ARG A 1 87 ? -1.885 2.635 7.172 1.00 98.25 87 ARG A O 1
ATOM 708 N N . VAL A 1 88 ? -2.558 0.505 7.482 1.00 98.12 88 VAL A N 1
ATOM 709 C CA . VAL A 1 88 ? -3.995 0.697 7.306 1.00 98.12 88 VAL A CA 1
ATOM 710 C C . VAL A 1 88 ? -4.729 0.418 8.612 1.00 98.12 88 VAL A C 1
ATOM 712 O O . VAL A 1 88 ? -4.457 -0.568 9.297 1.00 98.12 88 VAL A O 1
ATOM 715 N N . THR A 1 89 ? -5.680 1.273 8.957 1.00 97.56 89 THR A N 1
ATOM 716 C CA . THR A 1 89 ? -6.607 1.107 10.082 1.00 97.56 89 THR A CA 1
ATOM 717 C C . THR A 1 89 ? -8.039 1.282 9.590 1.00 97.56 89 THR A C 1
ATOM 719 O O . THR A 1 89 ? -8.267 1.764 8.476 1.00 97.56 89 THR A O 1
ATOM 722 N N . HIS A 1 90 ? -9.025 0.940 10.424 1.00 95.19 90 HIS A N 1
ATOM 723 C CA . HIS A 1 90 ? -10.395 1.401 10.185 1.00 95.19 90 HIS A CA 1
ATOM 724 C C . HIS A 1 90 ? -10.406 2.921 9.994 1.00 95.19 90 HIS A C 1
ATOM 726 O O . HIS A 1 90 ? -9.653 3.636 10.665 1.00 95.19 90 HIS A O 1
ATOM 732 N N . GLY A 1 91 ? -11.245 3.407 9.078 1.00 88.69 91 GLY A N 1
ATOM 733 C CA . GLY A 1 91 ? -11.543 4.828 9.006 1.00 88.69 91 GLY A CA 1
ATOM 734 C C . GLY A 1 91 ? -12.153 5.282 10.323 1.00 88.69 91 GLY A C 1
ATOM 735 O O . GLY A 1 91 ? -12.970 4.571 10.918 1.00 88.69 91 GLY A O 1
ATOM 736 N N . GLY A 1 92 ? -11.745 6.457 10.799 1.00 75.75 92 GLY A N 1
ATOM 737 C CA . GLY A 1 92 ? -12.438 7.095 11.906 1.00 75.75 92 GLY A CA 1
ATOM 738 C C . GLY A 1 92 ? -13.896 7.273 11.503 1.00 75.75 92 GLY A C 1
ATOM 739 O O . GLY A 1 92 ? -14.193 8.052 10.600 1.00 75.75 92 GLY A O 1
ATOM 740 N N . SER A 1 93 ? -14.809 6.544 12.146 1.00 53.41 93 SER A N 1
ATOM 741 C CA . SER A 1 93 ? -16.192 7.004 12.195 1.00 53.41 93 SER A CA 1
ATOM 742 C C . SER A 1 93 ? -16.109 8.378 12.836 1.00 53.41 93 SER A C 1
ATOM 744 O O . SER A 1 93 ? -15.672 8.473 13.982 1.00 53.41 93 SER A O 1
ATOM 746 N N . GLY A 1 94 ? -16.390 9.431 12.068 1.00 44.84 94 GLY A N 1
ATOM 747 C CA . GLY A 1 94 ? -16.507 10.767 12.629 1.00 44.84 94 GLY A CA 1
ATOM 748 C C . GLY A 1 94 ? -17.461 10.689 13.817 1.00 44.84 94 GLY A C 1
ATOM 749 O O . GLY A 1 94 ? -18.631 10.351 13.637 1.00 44.84 94 GLY A O 1
ATOM 750 N N . LEU A 1 95 ? -16.917 10.894 15.014 1.00 35.72 95 LEU A N 1
ATOM 751 C CA . LEU A 1 95 ? -17.674 11.373 16.161 1.00 35.72 95 LEU A CA 1
ATOM 752 C C . LEU A 1 95 ? -17.821 12.884 16.005 1.00 35.72 95 LEU A C 1
ATOM 754 O O . LEU A 1 95 ? -16.809 13.523 15.630 1.00 35.72 95 LEU A O 1
#

pLDDT: mean 93.44, std 10.12, range [35.72, 98.62]